Protein AF-A0A3C1L4Z6-F1 (afdb_monomer_lite)

pLDDT: mean 90.6, std 4.03, range [66.81, 96.69]

Radius of gyration: 28.55 Å; chains: 1; bounding box: 68×18×78 Å

Sequence (125 aa):
GSAVVQLPITEADVPQLSLNLEVVGATPRTNDDGTPATDAPQRPAYAVGSMTLSVPPVSRTLAVVATPRDTELAPGASTSIDVSVKDAEGAPVQGAEFAVVVVDEAVLALSGYTLTDPLGVFYAP

Structure (mmCIF, N/CA/C/O backbone):
data_AF-A0A3C1L4Z6-F1
#
_entry.id   AF-A0A3C1L4Z6-F1
#
loop_
_atom_site.group_PDB
_atom_site.id
_atom_site.type_symbol
_atom_site.label_atom_id
_atom_site.label_alt_id
_atom_site.label_comp_id
_atom_site.label_asym_id
_atom_site.label_entity_id
_atom_site.label_seq_id
_atom_site.pdbx_PDB_ins_code
_atom_site.Cartn_x
_atom_site.Cartn_y
_atom_site.Cartn_z
_atom_site.occupancy
_atom_site.B_iso_or_equiv
_atom_site.auth_seq_id
_atom_site.auth_comp_id
_atom_site.auth_asym_id
_atom_site.auth_atom_id
_atom_site.pdbx_PDB_model_num
ATOM 1 N N . GLY A 1 1 ? 21.781 6.394 -30.942 1.00 66.81 1 GLY A N 1
ATOM 2 C CA . GLY A 1 1 ? 20.441 7.008 -31.030 1.00 66.81 1 GLY A CA 1
ATOM 3 C C . GLY A 1 1 ? 19.641 6.608 -29.812 1.00 66.81 1 GLY A C 1
ATOM 4 O O . GLY A 1 1 ? 20.003 5.623 -29.183 1.00 66.81 1 GLY A O 1
ATOM 5 N N . SER A 1 2 ? 18.603 7.361 -29.466 1.00 83.00 2 SER A N 1
ATOM 6 C CA . SER A 1 2 ? 17.634 6.995 -28.428 1.00 83.00 2 SER A CA 1
ATOM 7 C C . SER A 1 2 ? 16.301 6.617 -29.076 1.00 83.00 2 SER A C 1
ATOM 9 O O . SER A 1 2 ? 15.970 7.106 -30.155 1.00 83.00 2 SER A O 1
ATOM 11 N N . ALA A 1 3 ? 15.550 5.737 -28.421 1.00 83.38 3 ALA A N 1
ATOM 12 C CA . ALA A 1 3 ? 14.180 5.394 -28.777 1.00 83.38 3 ALA A CA 1
ATOM 13 C C . ALA A 1 3 ? 13.321 5.481 -27.513 1.00 83.38 3 ALA A C 1
ATOM 15 O O . ALA A 1 3 ? 13.790 5.147 -26.425 1.00 83.38 3 ALA A O 1
ATOM 16 N N . VAL A 1 4 ? 12.083 5.949 -27.655 1.00 90.75 4 VAL A N 1
ATOM 17 C CA . VAL A 1 4 ? 11.111 6.026 -26.559 1.00 90.75 4 VAL A CA 1
ATOM 18 C C . VAL A 1 4 ? 10.011 5.015 -26.846 1.00 90.75 4 VAL A C 1
ATOM 20 O O . VAL A 1 4 ? 9.406 5.056 -27.915 1.00 90.75 4 VAL A O 1
ATOM 23 N N . VAL A 1 5 ? 9.763 4.114 -25.897 1.00 88.56 5 VAL A N 1
ATOM 24 C CA . VAL A 1 5 ? 8.684 3.121 -25.963 1.00 88.56 5 VAL A CA 1
ATOM 25 C C . VAL A 1 5 ? 7.607 3.534 -24.967 1.00 88.56 5 VAL A C 1
ATOM 27 O O . VAL A 1 5 ? 7.910 3.794 -23.805 1.00 88.56 5 VAL A O 1
ATOM 30 N N . GLN A 1 6 ? 6.360 3.621 -25.424 1.00 92.31 6 GLN A N 1
ATOM 31 C CA . GLN A 1 6 ? 5.208 3.877 -24.561 1.00 92.31 6 GLN A CA 1
ATOM 32 C C . GLN A 1 6 ? 4.529 2.552 -24.231 1.00 92.31 6 GLN A C 1
ATOM 34 O O . GLN A 1 6 ? 4.183 1.790 -25.132 1.00 92.31 6 GLN A O 1
ATOM 39 N N . LEU A 1 7 ? 4.346 2.292 -22.941 1.00 90.62 7 LEU A N 1
ATOM 40 C CA . LEU A 1 7 ? 3.694 1.096 -22.420 1.00 90.62 7 LEU A CA 1
ATOM 41 C C . LEU A 1 7 ? 2.546 1.549 -21.511 1.00 90.62 7 LEU A C 1
ATOM 43 O O . LEU A 1 7 ? 2.811 2.272 -20.547 1.00 90.62 7 LEU A O 1
ATOM 47 N N . PRO A 1 8 ? 1.284 1.198 -21.814 1.00 93.19 8 PRO A N 1
ATOM 48 C CA . PRO A 1 8 ? 0.181 1.491 -20.912 1.00 93.19 8 PRO A CA 1
ATOM 49 C C . PRO A 1 8 ? 0.299 0.613 -19.663 1.00 93.19 8 PRO A C 1
ATOM 51 O O . PRO A 1 8 ? 0.495 -0.593 -19.779 1.00 93.19 8 PRO A O 1
ATOM 54 N N . ILE A 1 9 ? 0.163 1.222 -18.486 1.00 91.56 9 ILE A N 1
ATOM 55 C CA . ILE A 1 9 ? 0.064 0.505 -17.211 1.00 91.56 9 ILE A CA 1
ATOM 56 C C . ILE A 1 9 ? -1.417 0.354 -16.888 1.00 91.56 9 ILE A C 1
ATOM 58 O O . ILE A 1 9 ? -2.174 1.327 -16.943 1.00 91.56 9 ILE A O 1
ATOM 62 N N . THR A 1 10 ? -1.823 -0.864 -16.568 1.00 92.62 10 THR A N 1
ATOM 63 C CA . THR A 1 10 ? -3.204 -1.246 -16.292 1.00 92.62 10 THR A CA 1
ATOM 64 C C . THR A 1 10 ? -3.316 -1.924 -14.931 1.00 92.62 10 THR A C 1
ATOM 66 O O . THR A 1 10 ? -2.322 -2.257 -14.291 1.00 92.62 10 THR A O 1
ATOM 69 N N . GLU A 1 11 ? -4.544 -2.170 -14.476 1.00 89.94 11 GLU A N 1
ATOM 70 C CA . GLU A 1 11 ? -4.771 -2.896 -13.222 1.00 89.94 11 GLU A CA 1
ATOM 71 C C . GLU A 1 11 ? -4.239 -4.341 -13.260 1.00 89.94 11 GLU A C 1
ATOM 73 O O . GLU A 1 11 ? -3.881 -4.904 -12.227 1.00 89.94 11 GLU A O 1
ATOM 78 N N . ALA A 1 12 ? -4.152 -4.948 -14.447 1.00 90.94 12 ALA A N 1
ATOM 79 C CA . ALA A 1 12 ? -3.610 -6.296 -14.598 1.00 90.94 12 ALA A CA 1
ATOM 80 C C . ALA A 1 12 ? -2.114 -6.380 -14.247 1.00 90.94 12 ALA A C 1
ATOM 82 O O . ALA A 1 12 ? -1.620 -7.471 -13.979 1.00 90.94 12 ALA A O 1
ATOM 83 N N . ASP A 1 13 ? -1.417 -5.241 -14.219 1.00 92.94 13 ASP A N 1
ATOM 84 C CA . ASP A 1 13 ? 0.015 -5.153 -13.935 1.00 92.94 13 ASP A CA 1
ATOM 85 C C . ASP A 1 13 ? 0.317 -5.015 -12.431 1.00 92.94 13 ASP A C 1
ATOM 87 O O . ASP A 1 13 ? 1.477 -4.956 -12.028 1.00 92.94 13 ASP A O 1
ATOM 91 N N . VAL A 1 14 ? -0.712 -4.963 -11.579 1.00 93.38 14 VAL A N 1
ATOM 92 C CA . VAL A 1 14 ? -0.563 -4.980 -10.118 1.00 93.38 14 VAL A CA 1
ATOM 93 C C . VAL A 1 14 ? -0.098 -6.376 -9.665 1.00 93.38 14 VAL A C 1
ATOM 95 O O . VAL A 1 14 ? -0.729 -7.367 -10.041 1.00 93.38 14 VAL A O 1
ATOM 98 N N . PRO A 1 15 ? 0.931 -6.497 -8.803 1.00 93.62 15 PRO A N 1
ATOM 99 C CA . PRO A 1 15 ? 1.611 -5.415 -8.078 1.00 93.62 15 PRO A CA 1
ATOM 100 C C . PRO A 1 15 ? 2.895 -4.898 -8.748 1.00 93.62 15 PRO A C 1
ATOM 102 O O . PRO A 1 15 ? 3.511 -3.944 -8.264 1.00 93.62 15 PRO A O 1
ATOM 105 N N . GLN A 1 16 ? 3.347 -5.533 -9.828 1.00 93.56 16 GLN A N 1
ATOM 106 C CA . GLN A 1 16 ? 4.643 -5.259 -10.434 1.00 93.56 16 GLN A CA 1
ATOM 107 C C . GLN A 1 16 ? 4.671 -5.603 -11.925 1.00 93.56 16 GLN A C 1
ATOM 109 O O . GLN A 1 16 ? 4.222 -6.669 -12.343 1.00 93.56 16 GLN A O 1
ATOM 114 N N . LEU A 1 17 ? 5.348 -4.750 -12.697 1.00 93.56 17 LEU A N 1
ATOM 115 C CA . LEU A 1 17 ? 5.702 -4.993 -14.090 1.00 93.56 17 LEU A CA 1
ATOM 116 C C . LEU A 1 17 ? 7.225 -5.116 -14.240 1.00 93.56 17 LEU A C 1
ATOM 118 O O . LEU A 1 17 ? 7.969 -4.181 -13.939 1.00 93.56 17 LEU A O 1
ATOM 122 N N . SER A 1 18 ? 7.693 -6.260 -14.738 1.00 93.50 18 SER A N 1
ATOM 123 C CA . SER A 1 18 ? 9.107 -6.483 -15.062 1.00 93.50 18 SER A CA 1
ATOM 124 C C . SER A 1 18 ? 9.350 -6.338 -16.562 1.00 93.50 18 SER A C 1
ATOM 126 O O . SER A 1 18 ? 8.696 -6.983 -17.380 1.00 93.50 18 SER A O 1
ATOM 128 N N . LEU A 1 19 ? 10.312 -5.494 -16.926 1.00 93.12 19 LEU A N 1
ATOM 129 C CA . LEU A 1 19 ? 10.631 -5.128 -18.302 1.00 93.12 19 LEU A CA 1
ATOM 130 C C . LEU A 1 19 ? 12.064 -5.542 -18.629 1.00 93.12 19 LEU A C 1
ATOM 132 O O . LEU A 1 19 ? 12.997 -5.206 -17.902 1.00 93.12 19 LEU A O 1
ATOM 136 N N . ASN A 1 20 ? 12.234 -6.213 -19.765 1.00 94.31 20 ASN A N 1
ATOM 137 C CA . ASN A 1 20 ? 13.534 -6.542 -20.337 1.00 94.31 20 ASN A CA 1
ATOM 138 C C . ASN A 1 20 ? 13.617 -5.939 -21.739 1.00 94.31 20 ASN A C 1
ATOM 140 O O . ASN A 1 20 ? 12.750 -6.180 -22.577 1.00 94.31 20 ASN A O 1
ATOM 144 N N . LEU A 1 21 ? 14.658 -5.150 -21.980 1.00 91.75 21 LEU A N 1
ATOM 145 C CA . LEU A 1 21 ? 14.970 -4.558 -23.271 1.00 91.75 21 LEU A CA 1
ATOM 146 C C . LEU A 1 21 ? 16.253 -5.172 -23.811 1.00 91.75 21 LEU A C 1
ATOM 148 O O . LEU A 1 21 ? 17.282 -5.189 -23.137 1.00 91.75 21 LEU A O 1
ATOM 152 N N . GLU A 1 22 ? 16.192 -5.592 -25.066 1.00 92.88 22 GLU A N 1
ATOM 153 C CA . GLU A 1 22 ? 17.345 -6.014 -25.844 1.00 92.88 22 GLU A CA 1
ATOM 154 C C . GLU A 1 22 ? 17.404 -5.174 -27.117 1.00 92.88 22 GLU A C 1
ATOM 156 O O . GLU A 1 22 ? 16.421 -5.046 -27.850 1.00 92.88 22 GLU A O 1
ATOM 161 N N . VAL A 1 23 ? 18.560 -4.568 -27.364 1.00 90.31 23 VAL A N 1
ATOM 162 C CA . VAL A 1 23 ? 18.815 -3.758 -28.551 1.00 90.31 23 VAL A CA 1
ATOM 163 C C . VAL A 1 23 ? 19.958 -4.387 -29.322 1.00 90.31 23 VAL A C 1
ATOM 165 O O . VAL A 1 23 ? 21.052 -4.576 -28.790 1.00 90.31 23 VAL A O 1
ATOM 168 N N . VAL A 1 24 ? 19.704 -4.659 -30.597 1.00 91.88 24 VAL A N 1
ATOM 169 C CA . VAL A 1 24 ? 20.698 -5.160 -31.544 1.00 91.88 24 VAL A CA 1
ATOM 170 C C . VAL A 1 24 ? 21.115 -4.040 -32.488 1.00 91.88 24 VAL A C 1
ATOM 172 O O . VAL A 1 24 ? 20.294 -3.252 -32.957 1.00 91.88 24 VAL A O 1
ATOM 175 N N . GLY A 1 25 ? 22.407 -3.954 -32.765 1.00 88.06 25 GLY A N 1
ATOM 176 C CA . GLY A 1 25 ? 22.981 -2.953 -33.648 1.00 88.06 25 GLY A CA 1
ATOM 177 C C . GLY A 1 25 ? 24.248 -3.454 -34.319 1.00 88.06 25 GLY A C 1
ATOM 178 O O . GLY A 1 25 ? 24.592 -4.635 -34.260 1.00 88.06 25 GLY A O 1
ATOM 179 N N . ALA A 1 26 ? 24.962 -2.535 -34.954 1.00 90.44 26 ALA A N 1
ATOM 180 C CA . ALA A 1 26 ? 26.247 -2.807 -35.570 1.00 90.44 26 ALA A CA 1
ATOM 181 C C . ALA A 1 26 ? 27.260 -1.744 -35.134 1.00 90.44 26 ALA A C 1
ATOM 183 O O . ALA A 1 26 ? 26.911 -0.581 -34.928 1.00 90.44 26 ALA A O 1
ATOM 184 N N . THR A 1 27 ? 28.509 -2.158 -34.940 1.00 89.56 27 THR A N 1
ATOM 185 C CA . THR A 1 27 ? 29.612 -1.275 -34.547 1.00 89.56 27 THR A CA 1
ATOM 186 C C . THR A 1 27 ? 30.843 -1.561 -35.413 1.00 89.56 27 THR A C 1
ATOM 188 O O . THR A 1 27 ? 31.022 -2.712 -35.842 1.00 89.56 27 THR A O 1
ATOM 191 N N . PRO A 1 28 ? 31.692 -0.561 -35.719 1.00 90.81 28 PRO A N 1
ATOM 192 C CA . PRO A 1 28 ? 32.933 -0.790 -36.450 1.00 90.81 28 PRO A CA 1
ATOM 193 C C . PRO A 1 28 ? 33.819 -1.842 -35.770 1.00 90.81 28 PRO A C 1
ATOM 195 O O . PRO A 1 28 ? 33.849 -1.969 -34.541 1.00 90.81 28 PRO A O 1
ATOM 198 N N . ARG A 1 29 ? 34.556 -2.607 -36.580 1.00 90.12 29 ARG A N 1
ATOM 199 C CA . ARG A 1 29 ? 35.683 -3.400 -36.075 1.00 90.12 29 ARG A CA 1
ATOM 200 C C . ARG A 1 29 ? 36.831 -2.454 -35.713 1.00 90.12 29 ARG A C 1
ATOM 202 O O . ARG A 1 29 ? 36.887 -1.331 -36.205 1.00 90.12 29 ARG A O 1
ATOM 209 N N . THR A 1 30 ? 37.734 -2.909 -34.859 1.00 91.75 30 THR A N 1
ATOM 210 C CA . THR A 1 30 ? 38.962 -2.191 -34.500 1.00 91.75 30 THR A CA 1
ATOM 211 C C . THR A 1 30 ? 40.169 -2.939 -35.047 1.00 91.75 30 THR A C 1
ATOM 213 O O . THR A 1 30 ? 40.189 -4.169 -34.992 1.00 91.75 30 THR A O 1
ATOM 216 N N . ASN A 1 31 ? 41.139 -2.197 -35.576 1.00 87.00 31 ASN A N 1
ATOM 217 C CA . ASN A 1 31 ? 42.462 -2.694 -35.943 1.00 87.00 31 ASN A CA 1
ATOM 218 C C . ASN A 1 31 ? 43.275 -3.036 -34.678 1.00 87.00 31 ASN A C 1
ATOM 220 O O . ASN A 1 31 ? 42.884 -2.673 -33.564 1.00 87.00 31 ASN A O 1
ATOM 224 N N . ASP A 1 32 ? 44.427 -3.689 -34.846 1.00 88.62 32 ASP A N 1
ATOM 225 C CA . ASP A 1 32 ? 45.312 -4.090 -33.737 1.00 88.62 32 ASP A CA 1
ATOM 226 C C . ASP A 1 32 ? 45.844 -2.897 -32.917 1.00 88.62 32 ASP A C 1
ATOM 228 O O . ASP A 1 32 ? 46.178 -3.042 -31.743 1.00 88.62 32 ASP A O 1
ATOM 232 N N . ASP A 1 33 ? 45.883 -1.704 -33.515 1.00 88.75 33 ASP A N 1
ATOM 233 C CA . ASP A 1 33 ? 46.273 -0.443 -32.872 1.00 88.75 33 ASP A CA 1
ATOM 234 C C . ASP A 1 33 ? 45.112 0.272 -32.146 1.00 88.75 33 ASP A C 1
ATOM 236 O O . ASP A 1 33 ? 45.292 1.357 -31.591 1.00 88.75 33 ASP A O 1
ATOM 240 N N . GLY A 1 34 ? 43.913 -0.323 -32.141 1.00 84.75 34 GLY A N 1
ATOM 241 C CA . GLY A 1 34 ? 42.710 0.224 -31.512 1.00 84.75 34 GLY A CA 1
ATOM 242 C C . GLY A 1 34 ? 41.940 1.242 -32.360 1.00 84.75 34 GLY A C 1
ATOM 243 O O . GLY A 1 34 ? 40.900 1.732 -31.913 1.00 84.75 34 GLY A O 1
ATOM 244 N N . THR A 1 35 ? 42.390 1.555 -33.579 1.00 90.94 35 THR A N 1
ATOM 245 C CA . THR A 1 35 ? 41.676 2.467 -34.487 1.00 90.94 35 THR A CA 1
ATOM 246 C C . THR A 1 35 ? 40.491 1.777 -35.180 1.00 90.94 35 THR A C 1
ATOM 248 O O . THR A 1 35 ? 40.517 0.560 -35.382 1.00 90.94 35 THR A O 1
ATOM 251 N N . PRO A 1 36 ? 39.419 2.504 -35.557 1.00 87.69 36 PRO A N 1
ATOM 252 C CA . PRO A 1 36 ? 38.316 1.924 -36.324 1.00 87.69 36 PRO A CA 1
ATOM 253 C C . PRO A 1 36 ? 38.779 1.397 -37.692 1.00 87.69 36 PRO A C 1
ATOM 255 O O . PRO A 1 36 ? 39.350 2.136 -38.491 1.00 87.69 36 PRO A O 1
ATOM 258 N N . ALA A 1 37 ? 38.471 0.136 -37.990 1.00 87.81 37 ALA A N 1
ATOM 259 C CA . ALA A 1 37 ? 38.716 -0.495 -39.283 1.00 87.81 37 ALA A CA 1
ATOM 260 C C . ALA A 1 37 ? 37.612 -0.089 -40.275 1.00 87.81 37 ALA A C 1
ATOM 262 O O . ALA A 1 37 ? 36.559 -0.728 -40.338 1.00 87.81 37 ALA A O 1
ATOM 263 N N . THR A 1 38 ? 37.828 0.996 -41.024 1.00 82.69 38 THR A N 1
ATOM 264 C CA . THR A 1 38 ? 36.837 1.567 -41.960 1.00 82.69 38 THR A CA 1
ATOM 265 C C . THR A 1 38 ? 36.546 0.682 -43.169 1.00 82.69 38 THR A C 1
ATOM 267 O O . THR A 1 38 ? 35.451 0.756 -43.721 1.00 82.69 38 THR A O 1
ATOM 270 N N . ASP A 1 39 ? 37.497 -0.176 -43.544 1.00 85.38 39 ASP A N 1
ATOM 271 C CA . ASP A 1 39 ? 37.429 -1.009 -44.754 1.00 85.38 39 ASP A CA 1
ATOM 272 C C . ASP A 1 39 ? 36.886 -2.422 -44.473 1.00 85.38 39 ASP A C 1
ATOM 274 O O . ASP A 1 39 ? 36.651 -3.213 -45.388 1.00 85.38 39 ASP A O 1
ATOM 278 N N . ALA A 1 40 ? 36.676 -2.755 -43.197 1.00 86.25 40 ALA A N 1
ATOM 279 C CA . ALA A 1 40 ? 36.115 -4.028 -42.776 1.00 86.25 40 ALA A CA 1
ATOM 280 C C . ALA A 1 40 ? 34.588 -3.927 -42.620 1.00 86.25 40 ALA A C 1
ATOM 282 O O . ALA A 1 40 ? 34.068 -2.881 -42.221 1.00 86.25 40 ALA A O 1
ATOM 283 N N . PRO A 1 41 ? 33.835 -5.024 -42.844 1.00 87.56 41 PRO A N 1
ATOM 284 C CA . PRO A 1 41 ? 32.415 -5.042 -42.511 1.00 87.56 41 PRO A CA 1
ATOM 285 C C . PRO A 1 41 ? 32.208 -4.713 -41.023 1.00 87.56 41 PRO A C 1
ATOM 287 O O . PRO A 1 41 ? 33.094 -4.934 -40.191 1.00 87.56 41 PRO A O 1
ATOM 290 N N . GLN A 1 42 ? 31.027 -4.221 -40.648 1.00 90.88 42 GLN A N 1
ATOM 291 C CA . GLN A 1 42 ? 30.700 -4.016 -39.233 1.00 90.88 42 GLN A CA 1
ATOM 292 C C . GLN A 1 42 ? 30.482 -5.351 -38.506 1.00 90.88 42 GLN A C 1
ATOM 294 O O . GLN A 1 42 ? 30.266 -6.396 -39.131 1.00 90.88 42 GLN A O 1
ATOM 299 N N . ARG A 1 43 ? 30.578 -5.335 -37.172 1.00 91.62 43 ARG A N 1
ATOM 300 C CA . ARG A 1 43 ? 30.236 -6.481 -36.316 1.00 91.62 43 ARG A CA 1
ATOM 301 C C . ARG A 1 43 ? 28.930 -6.215 -35.559 1.00 91.62 43 ARG A C 1
ATOM 303 O O . ARG A 1 43 ? 28.662 -5.050 -35.257 1.00 91.62 43 ARG A O 1
ATOM 310 N N . PRO A 1 44 ? 28.151 -7.255 -35.215 1.00 91.19 44 PRO A N 1
ATOM 311 C CA . PRO A 1 44 ? 26.996 -7.099 -34.340 1.00 91.19 44 PRO A CA 1
ATOM 312 C C . PRO A 1 44 ? 27.385 -6.487 -32.991 1.00 91.19 44 PRO A C 1
ATOM 314 O O . PRO A 1 44 ? 28.461 -6.762 -32.456 1.00 91.19 44 PRO A O 1
ATOM 317 N N . ALA A 1 45 ? 26.490 -5.676 -32.447 1.00 90.56 45 ALA A N 1
ATOM 318 C CA . ALA A 1 45 ? 26.558 -5.116 -31.108 1.00 90.56 45 ALA A CA 1
ATOM 319 C C . ALA A 1 45 ? 25.223 -5.369 -30.400 1.00 90.56 45 ALA A C 1
ATOM 321 O O . ALA A 1 45 ? 24.172 -5.290 -31.034 1.00 90.56 45 ALA A O 1
ATOM 322 N N . TYR A 1 46 ? 25.275 -5.646 -29.100 1.00 91.38 46 TYR A N 1
ATOM 323 C CA . TYR A 1 46 ? 24.101 -5.902 -28.269 1.00 91.38 46 TYR A CA 1
ATOM 324 C C . TYR A 1 46 ? 24.144 -4.998 -27.042 1.00 91.38 46 TYR A C 1
ATOM 326 O O . TYR A 1 46 ? 25.217 -4.757 -26.485 1.00 91.38 46 TYR A O 1
ATOM 334 N N . ALA A 1 47 ? 22.982 -4.518 -26.618 1.00 89.62 47 ALA A N 1
ATOM 335 C CA . ALA A 1 47 ? 22.791 -3.856 -25.339 1.00 89.62 47 ALA A CA 1
ATOM 336 C C . ALA A 1 47 ? 21.548 -4.436 -24.666 1.00 89.62 47 ALA A C 1
ATOM 338 O O . ALA A 1 47 ? 20.512 -4.595 -25.309 1.00 89.62 47 ALA A O 1
ATOM 339 N N . VAL A 1 48 ? 21.660 -4.741 -23.376 1.00 93.31 48 VAL A N 1
ATOM 340 C CA . VAL A 1 48 ? 20.560 -5.259 -22.560 1.00 93.31 48 VAL A CA 1
ATOM 341 C C . VAL A 1 48 ? 20.299 -4.318 -21.397 1.00 93.31 48 VAL A C 1
ATOM 343 O O . VAL A 1 48 ? 21.226 -3.723 -20.846 1.00 93.31 48 VAL A O 1
ATOM 346 N N . GLY A 1 49 ? 19.034 -4.182 -21.027 1.00 92.50 49 GLY A N 1
ATOM 347 C CA . GLY A 1 49 ? 18.615 -3.428 -19.858 1.00 92.50 49 GLY A CA 1
ATOM 348 C C . GLY A 1 49 ? 17.371 -4.052 -19.257 1.00 92.50 49 GLY A C 1
ATOM 349 O O . GLY A 1 49 ? 16.482 -4.492 -19.980 1.00 92.50 49 GLY A O 1
ATOM 350 N N . SER A 1 50 ? 17.302 -4.082 -17.936 1.00 94.94 50 SER A N 1
ATOM 351 C CA . SER A 1 50 ? 16.129 -4.542 -17.204 1.00 94.94 50 SER A CA 1
ATOM 352 C C . SER A 1 50 ? 15.644 -3.442 -16.276 1.00 94.94 50 SER A C 1
ATOM 354 O O . SER A 1 50 ? 16.448 -2.685 -15.728 1.00 94.94 50 SER A O 1
ATOM 356 N N . MET A 1 51 ? 14.337 -3.371 -16.070 1.00 93.69 51 MET A N 1
ATOM 357 C CA . MET A 1 51 ? 13.752 -2.545 -15.023 1.00 93.69 51 MET A CA 1
ATOM 358 C C . MET A 1 51 ? 12.547 -3.244 -14.413 1.00 93.69 51 MET A C 1
ATOM 360 O O . MET A 1 51 ? 11.825 -3.974 -15.090 1.00 93.69 51 MET A O 1
ATOM 364 N N . THR A 1 52 ? 12.319 -2.969 -13.140 1.00 93.44 52 THR A N 1
ATOM 365 C CA . THR A 1 52 ? 11.151 -3.439 -12.409 1.00 93.44 52 THR A CA 1
ATOM 366 C C . THR A 1 52 ? 10.383 -2.220 -11.938 1.00 93.44 52 THR A C 1
ATOM 368 O O . THR A 1 52 ? 10.951 -1.333 -11.301 1.00 93.44 52 THR A O 1
ATOM 371 N N . LEU A 1 53 ? 9.102 -2.167 -12.282 1.00 92.12 53 LEU A N 1
ATOM 372 C CA . LEU A 1 53 ? 8.208 -1.078 -11.930 1.00 92.12 53 LEU A CA 1
ATOM 373 C C . LEU A 1 53 ? 7.176 -1.573 -10.921 1.00 92.12 53 LEU A C 1
ATOM 375 O O . LEU A 1 53 ? 6.419 -2.496 -11.213 1.00 92.12 53 LEU A O 1
ATOM 379 N N . SER A 1 54 ? 7.126 -0.943 -9.750 1.00 92.44 54 SER A N 1
ATOM 380 C CA . SER A 1 54 ? 6.050 -1.161 -8.782 1.00 92.44 54 SER A CA 1
ATOM 381 C C . SER A 1 54 ? 4.756 -0.525 -9.289 1.00 92.44 54 SER A C 1
ATOM 383 O O . SER A 1 54 ? 4.734 0.669 -9.597 1.00 92.44 54 SER A O 1
ATOM 385 N N . VAL A 1 55 ? 3.681 -1.310 -9.347 1.00 93.12 55 VAL A N 1
ATOM 386 C CA . VAL A 1 55 ? 2.352 -0.867 -9.780 1.00 93.12 55 VAL A CA 1
ATOM 387 C C . VAL A 1 55 ? 1.406 -0.935 -8.575 1.00 93.12 55 VAL A C 1
ATOM 389 O O . VAL A 1 55 ? 1.061 -2.029 -8.126 1.00 93.12 55 VAL A O 1
ATOM 392 N N . PRO A 1 56 ? 0.996 0.211 -8.003 1.00 90.94 56 PRO A N 1
ATOM 393 C CA . PRO A 1 56 ? 0.207 0.223 -6.776 1.00 90.94 56 PRO A CA 1
ATOM 394 C C . PRO A 1 56 ? -1.225 -0.303 -7.002 1.00 90.94 56 PRO A C 1
ATOM 396 O O . PRO A 1 56 ? -1.838 0.024 -8.022 1.00 90.94 56 PRO A O 1
ATOM 399 N N . PRO A 1 57 ? -1.812 -1.043 -6.038 1.00 93.44 57 PRO A N 1
ATOM 400 C CA . PRO A 1 57 ? -3.155 -1.625 -6.132 1.00 93.44 57 PRO A CA 1
ATOM 401 C C . PRO A 1 57 ? -4.269 -0.591 -5.870 1.00 93.44 57 PRO A C 1
ATOM 403 O O . PRO A 1 57 ? -5.169 -0.830 -5.065 1.00 93.44 57 PRO A O 1
ATOM 406 N N . VAL A 1 58 ? -4.211 0.58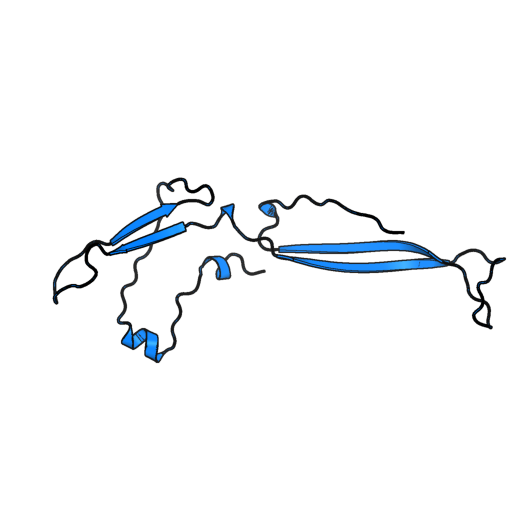4 -6.507 1.00 91.19 58 VAL A N 1
ATOM 407 C CA . VAL A 1 58 ? -5.078 1.732 -6.171 1.00 91.19 58 VAL A CA 1
ATOM 408 C C . VAL A 1 58 ? -6.559 1.372 -6.281 1.00 91.19 58 VAL A C 1
ATOM 410 O O . VAL A 1 58 ? -7.286 1.568 -5.315 1.00 91.19 58 VAL A O 1
ATOM 413 N N . SER A 1 59 ? -6.995 0.757 -7.386 1.00 89.81 59 SER A N 1
ATOM 41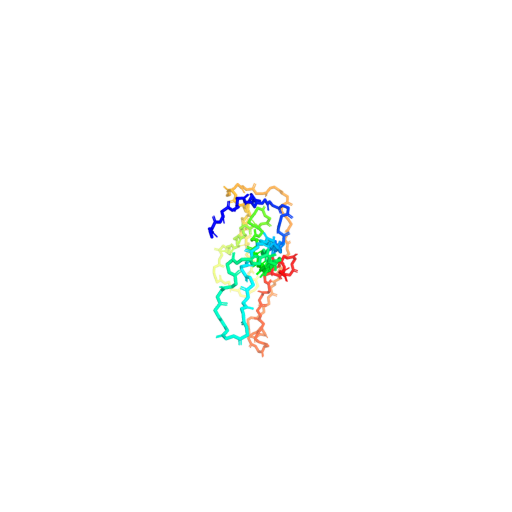4 C CA . SER A 1 59 ? -8.406 0.375 -7.586 1.00 89.81 59 SER A CA 1
ATOM 415 C C . SER A 1 59 ? -8.898 -0.723 -6.637 1.00 89.81 59 SER A C 1
ATOM 417 O O . SER A 1 59 ? -10.100 -0.923 -6.492 1.00 89.81 59 SER A O 1
ATOM 419 N N . ARG A 1 60 ? -7.984 -1.433 -5.965 1.00 90.12 60 ARG A N 1
ATOM 420 C CA . ARG A 1 60 ? -8.293 -2.503 -5.001 1.00 90.12 60 ARG A CA 1
ATOM 421 C C . ARG A 1 60 ? -8.11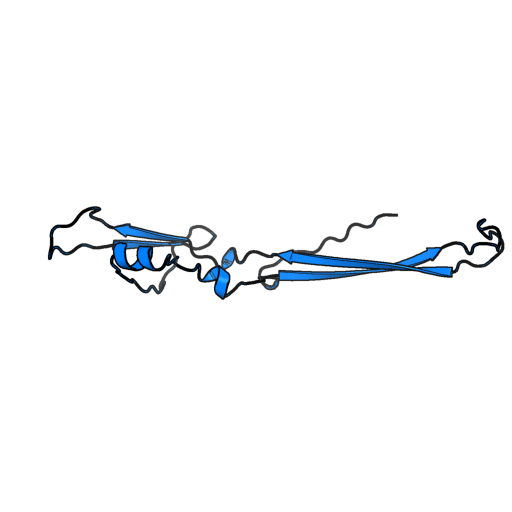0 -2.061 -3.550 1.00 90.12 60 ARG A C 1
ATOM 423 O O . ARG A 1 60 ? -8.264 -2.867 -2.635 1.00 90.12 60 ARG A O 1
ATOM 430 N N . THR A 1 61 ? -7.755 -0.796 -3.341 1.00 93.25 61 THR A N 1
ATOM 431 C CA . THR A 1 61 ? -7.540 -0.205 -2.024 1.00 93.25 61 THR A CA 1
ATOM 432 C C . THR A 1 61 ? -8.837 0.413 -1.528 1.00 93.25 61 THR A C 1
ATOM 434 O O . THR A 1 61 ? -9.410 1.282 -2.179 1.00 93.25 61 THR A O 1
ATOM 437 N N . LEU A 1 62 ? -9.288 -0.021 -0.352 1.00 94.19 62 LEU A N 1
ATOM 438 C CA . LEU A 1 62 ? -10.436 0.572 0.324 1.00 94.19 62 LEU A CA 1
ATOM 439 C C . LEU A 1 62 ? -9.973 1.627 1.325 1.00 94.19 62 LEU A C 1
ATOM 441 O O . LEU A 1 62 ? -9.115 1.368 2.169 1.00 94.19 62 LEU A O 1
ATOM 445 N N . ALA A 1 63 ? -10.596 2.800 1.279 1.00 94.25 63 ALA A N 1
ATOM 446 C CA . ALA A 1 63 ? -10.470 3.800 2.325 1.00 94.25 63 ALA A CA 1
ATOM 447 C C . ALA A 1 63 ? -11.429 3.446 3.467 1.00 94.25 63 ALA A C 1
ATOM 449 O O . ALA A 1 63 ? -12.641 3.651 3.364 1.00 94.25 63 ALA A O 1
ATOM 450 N N . VAL A 1 64 ? -10.876 2.904 4.554 1.00 93.75 64 VAL A N 1
ATOM 451 C CA . VAL A 1 64 ? -11.626 2.524 5.756 1.00 93.75 64 VAL A CA 1
ATOM 452 C C . VAL A 1 64 ? -11.367 3.545 6.858 1.00 93.75 64 VAL A C 1
ATOM 454 O O . VAL A 1 64 ? -10.228 3.749 7.272 1.00 93.75 64 VAL A O 1
ATOM 457 N N . VAL A 1 65 ? -12.429 4.174 7.356 1.00 94.50 65 VAL A N 1
ATOM 458 C CA . VAL A 1 65 ? -12.374 5.083 8.508 1.00 94.50 65 VAL A CA 1
ATOM 459 C C . VAL A 1 65 ? -13.284 4.539 9.595 1.00 94.50 65 VAL A C 1
ATOM 461 O O . VAL A 1 65 ? -14.482 4.382 9.368 1.00 94.50 65 VAL A O 1
ATOM 464 N N . ALA A 1 66 ? -12.715 4.281 10.770 1.00 93.00 66 ALA A N 1
ATOM 465 C CA . ALA A 1 66 ? -13.440 3.901 11.974 1.00 93.00 66 ALA A CA 1
ATOM 466 C C . ALA A 1 66 ? -13.374 5.054 12.981 1.00 93.00 66 ALA A C 1
ATOM 468 O O . ALA A 1 66 ? -12.291 5.507 13.347 1.00 93.00 66 ALA A O 1
ATOM 469 N N . THR A 1 67 ? -14.528 5.552 13.414 1.00 94.50 67 THR A N 1
ATOM 470 C CA . THR A 1 67 ? -14.633 6.664 14.362 1.00 94.50 67 THR A CA 1
ATOM 471 C C . THR A 1 67 ? -15.445 6.215 15.573 1.00 94.50 67 THR A C 1
ATOM 473 O O . THR A 1 67 ? -16.623 5.882 15.423 1.00 94.50 67 THR A O 1
ATOM 476 N N . PRO A 1 68 ? -14.849 6.168 16.777 1.00 93.12 68 PRO A N 1
ATOM 477 C CA . PRO A 1 68 ? -15.623 5.931 17.984 1.00 93.12 68 PRO A CA 1
ATOM 478 C C . PRO A 1 68 ? -16.527 7.139 18.238 1.00 93.12 68 PRO A C 1
ATOM 480 O O . PRO A 1 68 ? -16.109 8.281 18.041 1.00 93.12 68 PRO A O 1
ATOM 483 N N . ARG A 1 69 ? -17.765 6.901 18.678 1.00 92.56 69 ARG A N 1
ATOM 484 C CA . ARG A 1 69 ? -18.665 8.012 19.030 1.00 92.56 69 ARG A CA 1
ATOM 485 C C . ARG A 1 69 ? -18.232 8.739 20.292 1.00 92.56 69 ARG A C 1
ATOM 487 O O . ARG A 1 69 ? -18.374 9.954 20.371 1.00 92.56 69 ARG A O 1
ATOM 494 N N . ASP A 1 70 ? -17.671 7.990 21.232 1.00 92.75 70 ASP A N 1
ATOM 495 C CA . ASP A 1 70 ? -17.140 8.506 22.482 1.00 92.75 70 ASP A CA 1
ATOM 496 C C . ASP A 1 70 ? -15.641 8.211 22.528 1.00 92.75 70 ASP A C 1
ATOM 498 O O . ASP A 1 70 ? -15.218 7.063 22.389 1.00 92.75 70 ASP A O 1
ATOM 502 N N . THR A 1 71 ? -14.822 9.244 22.714 1.00 90.88 71 THR A N 1
ATOM 503 C CA . THR A 1 71 ? -13.362 9.088 22.826 1.00 90.88 71 THR A CA 1
ATOM 504 C C . THR A 1 71 ? -12.929 8.574 24.197 1.00 90.88 71 THR A C 1
ATOM 506 O O . THR A 1 71 ? -11.799 8.124 24.352 1.00 90.88 71 THR A O 1
ATOM 509 N N . GLU A 1 72 ? -13.820 8.633 25.188 1.00 91.69 72 GLU A N 1
ATOM 510 C CA . GLU A 1 72 ? -13.606 8.152 26.550 1.00 91.69 72 GLU A CA 1
ATOM 511 C C . GLU A 1 72 ? -14.853 7.427 27.050 1.00 91.69 72 GLU A C 1
ATOM 513 O O . GLU A 1 72 ? -15.982 7.836 26.775 1.00 91.69 72 GLU A O 1
ATOM 518 N N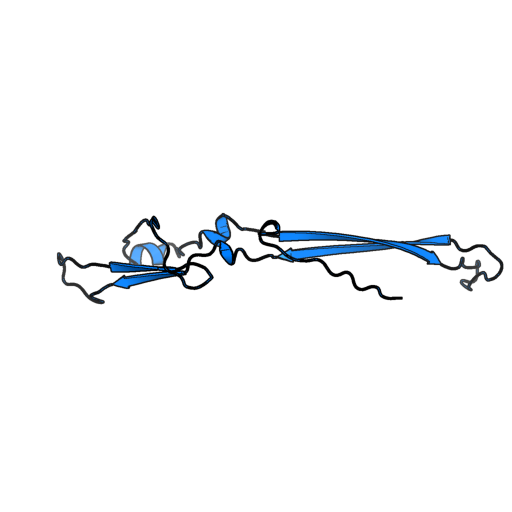 . LEU A 1 73 ? -14.650 6.355 27.815 1.00 91.12 73 LEU A N 1
ATOM 519 C CA . LEU A 1 73 ? -15.728 5.534 28.351 1.00 91.12 73 LEU A CA 1
ATOM 520 C C . LEU A 1 73 ? -15.457 5.148 29.798 1.00 91.12 73 LEU A C 1
ATOM 522 O O . LEU A 1 73 ? -14.340 4.796 30.176 1.00 91.12 73 LEU A O 1
ATOM 526 N N . ALA A 1 74 ? -16.518 5.164 30.602 1.00 93.56 74 ALA A N 1
ATOM 527 C CA . ALA A 1 74 ? -16.484 4.601 31.941 1.00 93.56 74 ALA A CA 1
ATOM 528 C C . ALA A 1 74 ? -16.446 3.059 31.886 1.00 93.56 74 ALA A C 1
ATOM 530 O O . ALA A 1 74 ? -16.962 2.457 30.938 1.00 93.56 74 ALA A O 1
ATOM 531 N N . PRO A 1 75 ? -15.902 2.388 32.917 1.00 90.25 75 PRO A N 1
ATOM 532 C CA . PRO A 1 75 ? -15.921 0.931 32.992 1.00 90.25 75 PRO A CA 1
ATOM 533 C C . PRO A 1 75 ? -17.339 0.358 32.863 1.00 90.25 75 PRO A C 1
ATOM 535 O O . PRO A 1 75 ? -18.261 0.791 33.552 1.00 90.25 75 PRO A O 1
ATOM 538 N N . GLY A 1 76 ? -17.506 -0.629 31.980 1.00 90.88 76 GLY A N 1
ATOM 539 C CA . GLY A 1 76 ? -18.795 -1.279 31.716 1.00 90.88 76 GLY A CA 1
ATOM 540 C C . GLY A 1 76 ? -19.754 -0.485 30.821 1.00 90.88 76 GLY A C 1
ATOM 541 O O . GLY A 1 76 ? -20.841 -0.980 30.523 1.00 90.88 76 GLY A O 1
ATOM 542 N N . ALA A 1 77 ? -19.376 0.714 30.369 1.00 91.44 77 ALA A N 1
ATOM 543 C CA . ALA A 1 77 ? -20.153 1.458 29.387 1.00 91.44 77 ALA A CA 1
ATOM 544 C C . ALA A 1 77 ? -20.092 0.788 28.005 1.00 91.44 77 ALA A C 1
ATOM 546 O O . ALA A 1 77 ? -19.127 0.112 27.651 1.00 91.44 77 ALA A O 1
ATOM 547 N N . SER A 1 78 ? -21.146 0.990 27.217 1.00 91.50 78 SER A N 1
ATOM 548 C CA . SER A 1 78 ? -21.213 0.562 25.818 1.00 91.50 78 SER A CA 1
ATOM 549 C C . SER A 1 78 ? -20.996 1.762 24.905 1.00 91.50 78 SER A C 1
ATOM 551 O O . SER A 1 78 ? -21.453 2.857 25.218 1.00 91.50 78 SER A O 1
ATOM 553 N N . THR A 1 79 ? -20.356 1.542 23.761 1.00 91.44 79 THR A N 1
ATOM 554 C CA . THR A 1 79 ? -20.238 2.544 22.696 1.00 91.44 79 THR A CA 1
ATOM 555 C C . THR A 1 79 ? -20.491 1.899 21.340 1.00 91.44 79 THR A C 1
ATOM 557 O O . THR A 1 79 ? -20.596 0.675 21.221 1.00 91.44 79 THR A O 1
ATOM 560 N N . SER A 1 80 ? -20.564 2.730 20.310 1.00 93.38 80 SER A N 1
ATOM 561 C CA . SER A 1 80 ? -20.593 2.309 18.915 1.00 93.38 80 SER A CA 1
ATOM 562 C C . SER A 1 80 ? -19.425 2.927 18.157 1.00 93.38 80 SER A C 1
ATOM 564 O O . SER A 1 80 ? -19.040 4.068 18.415 1.00 93.38 80 SER A O 1
ATOM 566 N N . ILE A 1 81 ? -18.913 2.185 17.181 1.00 92.88 81 ILE A N 1
ATOM 567 C CA . ILE A 1 81 ? -17.914 2.667 16.232 1.00 92.88 81 ILE A CA 1
ATOM 568 C C . ILE A 1 81 ? -18.623 2.859 14.898 1.00 92.88 81 ILE A C 1
ATOM 570 O O . ILE A 1 81 ? -19.180 1.908 14.348 1.00 92.88 81 ILE A O 1
ATOM 574 N N . ASP A 1 82 ? -18.608 4.086 14.394 1.00 93.81 82 ASP A N 1
ATOM 575 C CA . ASP A 1 82 ? -19.086 4.380 13.053 1.00 93.81 82 ASP A CA 1
ATOM 576 C C . ASP A 1 82 ? -17.971 4.034 12.061 1.00 93.81 82 ASP A C 1
ATOM 578 O O . ASP A 1 82 ? -16.855 4.548 12.156 1.00 93.81 82 ASP A O 1
ATOM 582 N N . VAL A 1 83 ? -18.260 3.131 11.123 1.00 93.38 83 VAL A N 1
ATOM 583 C CA . VAL A 1 83 ? -17.305 2.694 10.099 1.00 93.38 83 VAL A CA 1
ATOM 584 C C . VAL A 1 83 ? -17.797 3.159 8.737 1.00 93.38 83 VAL A C 1
ATOM 586 O O . VAL A 1 83 ? -18.934 2.889 8.350 1.00 93.38 83 VAL A O 1
ATOM 589 N N . SER A 1 84 ? -16.931 3.846 7.998 1.00 94.69 84 SER A N 1
ATOM 590 C CA . SER A 1 84 ? -17.169 4.208 6.603 1.00 94.69 84 SER A CA 1
ATOM 591 C C . SER A 1 84 ? -16.127 3.554 5.709 1.00 94.69 84 SER A C 1
ATOM 593 O O . SER A 1 84 ? -14.939 3.541 6.036 1.00 94.69 84 SER A O 1
ATOM 595 N N . VAL A 1 85 ? -16.591 2.999 4.592 1.00 96.00 85 VAL A N 1
ATOM 596 C CA . VAL A 1 85 ? -15.756 2.315 3.605 1.00 96.00 85 VAL A CA 1
ATOM 597 C C . VAL A 1 85 ? -16.030 2.926 2.243 1.00 96.00 85 VAL A C 1
ATOM 599 O O . VAL A 1 85 ? -17.186 3.001 1.813 1.00 96.00 85 VAL A O 1
ATOM 602 N N . LYS A 1 86 ? -14.969 3.376 1.580 1.00 96.69 86 LYS A N 1
ATOM 603 C CA . LYS A 1 86 ? -15.024 3.945 0.234 1.00 96.69 86 LYS A CA 1
ATOM 604 C C . LYS A 1 86 ? -14.024 3.264 -0.688 1.00 96.69 86 LYS A C 1
ATOM 606 O O . LYS A 1 86 ? -12.987 2.795 -0.221 1.00 96.69 86 LYS A O 1
ATOM 611 N N . ASP A 1 87 ? -14.347 3.217 -1.970 1.00 94.81 87 ASP A N 1
ATOM 612 C CA . ASP A 1 87 ? -13.426 2.787 -3.021 1.00 94.81 87 ASP A CA 1
ATOM 613 C C . ASP A 1 87 ? -12.430 3.899 -3.397 1.00 94.81 87 ASP A C 1
ATOM 615 O O . ASP A 1 87 ? -12.388 4.971 -2.777 1.00 94.81 87 ASP A O 1
ATOM 619 N N . ALA A 1 88 ? -11.602 3.624 -4.405 1.00 93.00 88 ALA A N 1
ATOM 620 C CA . ALA A 1 88 ? -10.583 4.540 -4.904 1.00 93.00 88 ALA A CA 1
ATOM 621 C C . ALA A 1 88 ? -11.179 5.820 -5.516 1.00 93.00 88 ALA A C 1
ATOM 623 O O . ALA A 1 88 ? -10.551 6.880 -5.483 1.00 93.00 88 ALA A O 1
ATOM 624 N N . GLU A 1 89 ? -12.402 5.740 -6.035 1.00 94.19 89 GLU A N 1
ATOM 625 C CA . GLU A 1 89 ? -13.165 6.852 -6.596 1.00 94.19 89 GLU A CA 1
ATOM 626 C C . GLU A 1 89 ? -13.899 7.665 -5.511 1.00 94.19 89 GLU A C 1
ATOM 628 O O . GLU A 1 89 ? -14.475 8.720 -5.791 1.00 94.19 89 GLU A O 1
ATOM 633 N N . GLY A 1 90 ? -13.854 7.210 -4.255 1.00 94.56 90 GLY A N 1
ATOM 634 C CA . GLY A 1 90 ? -14.494 7.845 -3.109 1.00 94.56 90 GLY A CA 1
ATOM 635 C C . GLY A 1 90 ? -15.981 7.513 -2.962 1.00 94.56 90 GLY A C 1
ATOM 636 O O . GLY A 1 90 ? -16.660 8.129 -2.128 1.00 94.56 90 GLY A O 1
ATOM 637 N N . ALA A 1 91 ? -16.495 6.559 -3.737 1.00 96.00 91 ALA A N 1
ATOM 638 C CA . ALA A 1 91 ? -17.862 6.084 -3.638 1.00 96.00 91 ALA A CA 1
ATOM 639 C C . ALA A 1 91 ? -18.011 5.075 -2.482 1.00 96.00 91 ALA A C 1
ATOM 641 O O . ALA A 1 91 ? -17.080 4.336 -2.159 1.00 96.00 91 ALA A O 1
ATOM 642 N N . PRO A 1 92 ? -19.168 5.064 -1.793 1.00 95.38 92 PRO A N 1
ATOM 643 C CA . PRO A 1 92 ? -19.409 4.130 -0.702 1.00 95.38 92 PRO A CA 1
ATOM 644 C C . PRO A 1 92 ? -19.517 2.694 -1.222 1.00 95.38 92 PRO A C 1
ATOM 646 O O . PRO A 1 92 ? -20.246 2.423 -2.177 1.00 95.38 92 PRO A O 1
ATOM 649 N N . VAL A 1 93 ? -18.850 1.763 -0.541 1.00 95.50 93 VAL A N 1
ATOM 650 C CA . VAL A 1 93 ? -18.870 0.340 -0.907 1.00 95.50 93 VAL A CA 1
ATOM 651 C C . VAL A 1 93 ? -19.999 -0.381 -0.177 1.00 95.50 93 VAL A C 1
ATOM 653 O O . VAL A 1 93 ? -20.075 -0.372 1.053 1.00 95.50 93 VAL A O 1
ATOM 656 N N . GLN A 1 94 ? -20.884 -1.033 -0.931 1.00 92.19 94 GLN A N 1
ATOM 657 C CA . GLN A 1 94 ? -21.961 -1.845 -0.367 1.00 92.19 94 GLN A CA 1
ATOM 658 C C . GLN A 1 94 ? -21.453 -3.241 0.014 1.00 92.19 94 GLN A C 1
ATOM 660 O O . GLN A 1 94 ? -20.721 -3.868 -0.745 1.00 92.19 94 GLN A O 1
ATOM 665 N N . GLY A 1 95 ? -21.893 -3.753 1.169 1.00 90.19 95 GLY A N 1
ATOM 666 C CA . GLY A 1 95 ? -21.582 -5.123 1.593 1.00 90.19 95 GLY A CA 1
ATOM 667 C C . GLY A 1 95 ? -20.128 -5.332 2.020 1.00 90.19 95 GLY A C 1
ATOM 668 O O . GLY A 1 95 ? -19.655 -6.461 1.993 1.00 90.19 95 GLY A O 1
ATOM 669 N N . ALA A 1 96 ? -19.421 -4.263 2.397 1.00 90.94 96 ALA A N 1
ATOM 670 C CA . ALA A 1 96 ? -18.076 -4.377 2.941 1.00 90.94 96 ALA A CA 1
ATOM 671 C C . ALA A 1 96 ? -18.082 -5.200 4.241 1.00 90.94 96 ALA A C 1
ATOM 673 O O . ALA A 1 96 ? -18.848 -4.921 5.166 1.00 90.94 96 ALA A O 1
ATOM 674 N N . GLU A 1 97 ? -17.203 -6.195 4.305 1.00 89.88 97 GLU A N 1
ATOM 675 C CA . GLU A 1 97 ? -16.994 -7.032 5.484 1.00 89.88 97 GLU A CA 1
ATOM 676 C C . GLU A 1 97 ? -15.815 -6.497 6.300 1.00 89.88 97 GLU A C 1
ATOM 678 O O . GLU A 1 97 ? -14.813 -6.039 5.749 1.00 89.88 97 GLU A O 1
ATOM 683 N N . PHE A 1 98 ? -15.922 -6.547 7.627 1.00 88.19 98 PHE A N 1
ATOM 684 C CA . PHE A 1 98 ? -14.864 -6.095 8.525 1.00 88.19 98 PHE A CA 1
ATOM 685 C C . PHE A 1 98 ? -14.833 -6.924 9.808 1.00 88.19 98 PHE A C 1
ATOM 687 O O . PHE A 1 98 ? -15.855 -7.427 10.276 1.00 88.19 98 PHE A O 1
ATOM 694 N N . ALA A 1 99 ? -13.641 -7.031 10.392 1.00 89.38 99 ALA A N 1
ATOM 695 C CA . ALA A 1 99 ? -13.413 -7.641 11.693 1.00 89.38 99 ALA A CA 1
ATOM 696 C C . ALA A 1 99 ? -12.879 -6.576 12.653 1.00 89.38 99 ALA A C 1
ATOM 698 O O . ALA A 1 99 ? -11.891 -5.905 12.359 1.00 89.38 99 ALA A O 1
ATOM 699 N N . VAL A 1 100 ? -13.538 -6.421 13.801 1.00 87.88 100 VAL A N 1
ATOM 700 C CA . VAL A 1 100 ? -13.108 -5.489 14.849 1.00 87.88 100 VAL A CA 1
ATOM 701 C C . VAL A 1 100 ? -12.354 -6.271 15.914 1.00 87.88 100 VAL A C 1
ATOM 703 O O . VAL A 1 100 ? -12.871 -7.250 16.452 1.00 87.88 100 VAL A O 1
ATOM 706 N N . VAL A 1 101 ? -11.141 -5.824 16.227 1.00 88.50 101 VAL A N 1
ATOM 707 C CA . VAL A 1 101 ? -10.308 -6.388 17.292 1.00 88.50 101 VAL A CA 1
ATOM 708 C C . VAL A 1 101 ? -10.069 -5.297 18.328 1.00 88.50 101 VAL A C 1
ATOM 710 O O . VAL A 1 101 ? -9.666 -4.191 17.979 1.00 88.50 101 VAL A O 1
ATOM 713 N N . VAL A 1 102 ? -10.334 -5.606 19.596 1.00 88.31 102 VAL A N 1
ATOM 714 C CA . VAL A 1 102 ? -10.155 -4.680 20.721 1.00 88.31 102 VAL A CA 1
ATOM 715 C C . VAL A 1 102 ? -9.116 -5.279 21.660 1.00 88.31 102 VAL A C 1
ATOM 717 O O . VAL A 1 102 ? -9.307 -6.387 22.161 1.00 88.31 102 VAL A O 1
ATOM 720 N N . VAL A 1 103 ? -8.010 -4.566 21.869 1.00 88.44 103 VAL A N 1
ATOM 721 C CA . VAL A 1 103 ? -6.878 -5.008 22.697 1.00 88.44 103 VAL A CA 1
ATOM 722 C C . VAL A 1 103 ? -6.421 -3.848 23.576 1.00 88.44 103 VAL A C 1
ATOM 724 O O . VAL A 1 103 ? -6.558 -2.688 23.195 1.00 88.44 103 VAL A O 1
ATOM 727 N N . ASP A 1 104 ? -5.886 -4.166 24.750 1.00 90.56 104 ASP A N 1
ATOM 728 C CA . ASP A 1 104 ? -5.199 -3.200 25.606 1.00 90.56 104 ASP A CA 1
ATOM 729 C C . ASP A 1 104 ? -3.858 -2.782 24.975 1.00 90.56 104 ASP A C 1
ATOM 731 O O . ASP A 1 104 ? -3.012 -3.626 24.659 1.00 90.56 104 ASP A O 1
ATOM 735 N N . GLU A 1 105 ? -3.653 -1.474 24.827 1.00 88.38 105 GLU A N 1
ATOM 736 C CA . GLU A 1 105 ? -2.446 -0.889 24.243 1.00 88.38 105 GLU A CA 1
ATOM 737 C C . GLU A 1 105 ? -1.174 -1.274 25.011 1.00 88.38 105 GLU A C 1
ATOM 739 O O . GLU A 1 105 ? -0.126 -1.486 24.404 1.00 88.38 105 GLU A O 1
ATOM 744 N N . ALA A 1 106 ? -1.249 -1.449 26.334 1.00 90.31 106 ALA A N 1
ATOM 745 C CA . ALA A 1 106 ? -0.091 -1.861 27.123 1.00 90.31 106 ALA A CA 1
ATOM 746 C C . ALA A 1 106 ? 0.432 -3.244 26.694 1.00 90.31 106 ALA A C 1
ATOM 748 O O . ALA A 1 106 ? 1.640 -3.485 26.715 1.00 90.31 106 ALA A O 1
ATOM 749 N N . VAL A 1 107 ? -0.453 -4.146 26.256 1.00 90.81 107 VAL A N 1
ATOM 750 C CA . VAL A 1 107 ? -0.072 -5.472 25.745 1.00 90.81 107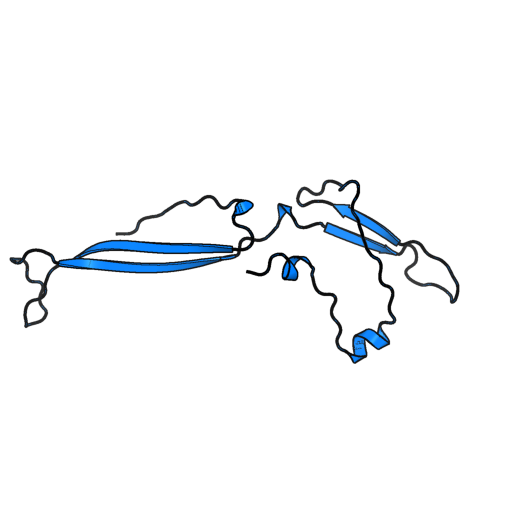 VAL A CA 1
ATOM 751 C C . VAL A 1 107 ? 0.597 -5.355 24.373 1.00 90.81 107 VAL A C 1
ATOM 753 O O . VAL A 1 107 ? 1.613 -6.009 24.129 1.00 90.81 107 VAL A O 1
ATOM 756 N N . LEU A 1 108 ? 0.072 -4.501 23.489 1.00 89.31 108 LEU A N 1
ATOM 757 C CA . LEU A 1 108 ? 0.644 -4.277 22.157 1.00 89.31 108 LEU A CA 1
ATOM 758 C C . LEU A 1 108 ? 2.033 -3.635 22.250 1.00 89.31 108 LEU A C 1
ATOM 760 O O . LEU A 1 108 ? 2.983 -4.125 21.630 1.00 89.31 108 LEU A O 1
ATOM 764 N N . ALA A 1 109 ? 2.173 -2.618 23.101 1.00 89.44 109 ALA A N 1
ATOM 765 C CA . ALA A 1 109 ? 3.412 -1.880 23.306 1.00 89.44 109 ALA A CA 1
ATOM 766 C C . ALA A 1 109 ? 4.563 -2.762 23.819 1.00 89.44 109 ALA A C 1
ATOM 768 O O . ALA A 1 109 ? 5.704 -2.572 23.402 1.00 89.44 109 ALA A O 1
ATOM 769 N N . LEU A 1 110 ? 4.283 -3.767 24.661 1.00 91.44 110 LEU A N 1
ATOM 770 C CA . LEU A 1 110 ? 5.302 -4.708 25.153 1.00 91.44 110 LEU A CA 1
ATOM 771 C C . LEU A 1 110 ? 5.966 -5.517 24.032 1.00 91.44 110 LEU A C 1
ATOM 773 O O . LEU A 1 110 ? 7.138 -5.873 24.139 1.00 91.44 110 LEU A O 1
ATOM 777 N N . SER A 1 111 ? 5.212 -5.822 22.977 1.00 89.25 111 SER A N 1
ATOM 778 C CA . SER A 1 111 ? 5.689 -6.610 21.836 1.00 89.25 111 SER A CA 1
ATOM 779 C C . SER A 1 111 ? 6.139 -5.760 20.646 1.00 89.25 111 SER A C 1
ATOM 781 O O . SER A 1 111 ? 6.697 -6.301 19.694 1.00 89.25 111 SER A O 1
ATOM 783 N N . GLY A 1 112 ? 5.900 -4.443 20.683 1.00 88.62 112 GLY A N 1
ATOM 784 C CA . GLY A 1 112 ? 6.074 -3.572 19.521 1.00 88.62 112 GLY A CA 1
ATOM 785 C C . GLY A 1 112 ? 5.122 -3.927 18.376 1.00 88.62 112 GLY A C 1
ATOM 786 O O . GLY A 1 112 ? 5.496 -3.815 17.208 1.00 88.62 112 GLY A O 1
ATOM 787 N N . TYR A 1 113 ? 3.918 -4.411 18.698 1.00 89.06 113 TYR A N 1
ATOM 788 C CA . TYR A 1 113 ? 2.952 -4.833 17.690 1.00 89.06 113 TYR A CA 1
ATOM 789 C C . TYR A 1 113 ? 2.552 -3.660 16.793 1.00 89.06 113 TYR A C 1
ATOM 791 O O . TYR A 1 113 ? 2.207 -2.579 17.266 1.00 89.06 113 TYR A O 1
ATOM 799 N N . THR A 1 114 ? 2.552 -3.904 15.487 1.00 87.62 114 THR A N 1
ATOM 800 C CA . THR A 1 114 ? 2.034 -2.976 14.484 1.00 87.62 114 THR A CA 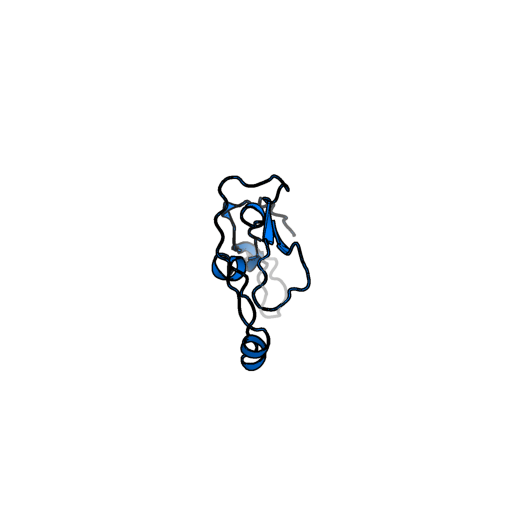1
ATOM 801 C C . THR A 1 114 ? 0.945 -3.680 13.698 1.00 87.62 114 THR A C 1
ATOM 803 O O . THR A 1 114 ? 1.098 -4.834 13.289 1.00 87.62 114 THR A O 1
ATOM 806 N N . LEU A 1 115 ? -0.181 -2.994 13.501 1.00 86.75 115 LEU A N 1
ATOM 807 C CA . LEU A 1 115 ? -1.230 -3.524 12.646 1.00 86.75 115 LEU A CA 1
ATOM 808 C C . LEU A 1 115 ? -0.699 -3.565 11.212 1.00 86.75 115 LEU A C 1
ATOM 810 O O . LEU A 1 115 ? -0.388 -2.532 10.625 1.00 86.75 115 LEU A O 1
ATOM 814 N N . THR A 1 116 ? -0.557 -4.775 10.678 1.00 88.31 116 THR A N 1
ATOM 815 C CA . THR A 1 116 ? -0.052 -4.977 9.320 1.00 88.31 116 THR A CA 1
ATOM 816 C C . THR A 1 116 ? -1.091 -4.511 8.308 1.00 88.31 116 THR A C 1
ATOM 818 O O . THR A 1 116 ? -2.259 -4.888 8.405 1.00 88.31 116 THR A O 1
ATOM 821 N N . ASP A 1 117 ? -0.658 -3.723 7.324 1.00 88.56 117 ASP A N 1
ATOM 822 C CA . ASP A 1 117 ? -1.497 -3.362 6.184 1.00 88.56 117 ASP A CA 1
ATOM 823 C C . ASP A 1 117 ? -1.747 -4.609 5.312 1.00 88.56 117 ASP A C 1
ATOM 825 O O . ASP A 1 117 ? -0.790 -5.164 4.756 1.00 88.56 117 ASP A O 1
ATOM 829 N N . PRO A 1 118 ? -3.004 -5.070 5.164 1.00 89.50 118 PRO A N 1
ATOM 830 C CA . PRO A 1 118 ? -3.318 -6.237 4.347 1.00 89.50 118 PRO A CA 1
ATOM 831 C C . PRO A 1 118 ? -2.936 -6.051 2.875 1.00 89.50 118 PRO A C 1
ATOM 833 O O . PRO A 1 118 ? -2.628 -7.037 2.205 1.00 89.50 118 PRO A O 1
ATOM 836 N N . LEU A 1 119 ? -2.897 -4.819 2.357 1.00 91.12 119 LEU A N 1
ATOM 837 C CA . LEU A 1 119 ? -2.463 -4.574 0.981 1.00 91.12 119 LEU A CA 1
ATOM 838 C C . LEU A 1 119 ? -0.997 -4.953 0.787 1.00 91.12 119 LEU A C 1
ATOM 840 O O . LEU A 1 119 ? -0.654 -5.542 -0.233 1.00 91.12 119 LEU A O 1
ATOM 844 N N . GLY A 1 120 ? -0.153 -4.702 1.789 1.00 88.06 120 GLY A N 1
ATOM 845 C CA . GLY A 1 120 ? 1.246 -5.127 1.785 1.00 88.06 120 GLY A CA 1
ATOM 846 C C . GLY A 1 120 ? 1.429 -6.645 1.852 1.00 88.06 120 GLY A C 1
ATOM 847 O O . GLY A 1 120 ? 2.494 -7.138 1.501 1.00 88.06 120 GLY A O 1
ATOM 848 N N . VAL A 1 121 ? 0.403 -7.393 2.271 1.00 89.44 121 VAL A N 1
ATOM 849 C CA . VAL A 1 121 ? 0.409 -8.864 2.291 1.00 89.44 121 VAL A CA 1
ATOM 850 C C . VAL A 1 121 ? -0.076 -9.431 0.957 1.00 89.44 121 VAL A C 1
ATOM 852 O O . VAL A 1 121 ? 0.547 -10.339 0.413 1.00 89.44 121 VAL A O 1
ATOM 855 N N . PHE A 1 122 ? -1.180 -8.906 0.418 1.00 88.19 122 PHE A N 1
ATOM 856 C CA . PHE A 1 122 ? -1.790 -9.426 -0.812 1.00 88.19 122 PHE A CA 1
ATOM 857 C C . PHE A 1 122 ? -1.150 -8.894 -2.100 1.00 88.19 122 PHE A C 1
ATOM 859 O O . PHE A 1 122 ? -1.203 -9.573 -3.123 1.00 88.19 122 PHE A O 1
ATOM 866 N N . TYR A 1 123 ? -0.551 -7.702 -2.058 1.00 88.88 123 TYR A N 1
ATOM 867 C CA . TYR A 1 123 ? 0.030 -7.003 -3.210 1.00 88.88 123 TYR A CA 1
ATOM 868 C C . TYR A 1 123 ? 1.516 -6.681 -3.007 1.00 88.88 123 TYR A C 1
ATOM 870 O O . TYR A 1 123 ? 2.010 -5.672 -3.513 1.00 88.88 123 TYR A O 1
ATOM 878 N N . ALA A 1 124 ? 2.235 -7.527 -2.262 1.00 82.88 124 ALA A N 1
ATOM 879 C CA . ALA A 1 124 ? 3.688 -7.439 -2.173 1.00 82.88 124 ALA A CA 1
ATOM 880 C C . ALA A 1 124 ? 4.328 -7.622 -3.572 1.00 82.88 124 ALA A C 1
ATOM 882 O O . ALA A 1 124 ? 3.908 -8.525 -4.302 1.00 82.88 124 ALA A O 1
ATOM 883 N N . PRO A 1 125 ? 5.301 -6.777 -3.961 1.00 68.62 125 PRO A N 1
ATOM 884 C CA . PRO A 1 125 ? 6.041 -6.909 -5.217 1.00 68.62 125 PRO A CA 1
ATOM 885 C C . PRO A 1 125 ? 7.051 -8.065 -5.229 1.00 68.62 125 PRO A C 1
ATOM 887 O O . PRO A 1 125 ? 7.434 -8.559 -4.143 1.00 68.62 125 PRO A O 1
#

Foldseek 3Di:
DDDDDDDDDDLVCFFKDKDKDKDKDWDFDADPVRHGPPPDDTDIDMDIDIDMDGDANQQVDKDKDWAWPDPDDDPPDDTDIDIFIAGSVRHGDPPDDDDDDDDDVVVCVVVVDDDDDVSCVVRPD

Secondary structure (DSSP, 8-state):
----------GGG-SEEEEEEEEEEEE-EE-TTS-EETTSPPEEEEEEEEEEEE---GGG--EEEEEES-SS--TT----EEEEEE-TTSPBPTT---------HHHHHHHT-----HHHHHS--